Protein AF-A0A0D0BUF9-F1 (afdb_monomer_lite)

InterPro domains:
  IPR025724 GAG-pre-integrase domain [PF13976] (32-90)

Sequence (91 aa):
NNTILTATVNFQNISYLNGHSIVYLHMSHYTSAMVSNTCLLDLTLWHWHLRYIDHKTIKSMVKLKLVKGLIITDSTQPDPICEHCLAGKQY

Secondary structure (DSSP, 8-state):
----EEEEE-TT--EEEEE-----TTS-HHHHHHHH--S---HHHHHHHTTS--HHHHHHHHHTT-STT------PPPPS--HHHHT----

Radius of gyration: 18.99 Å; chains: 1; bounding box: 33×41×56 Å

pLDDT: mean 80.17, std 12.05, range [48.53, 95.44]

Structure (mmCIF, N/CA/C/O backbone):
data_AF-A0A0D0BUF9-F1
#
_entry.id   AF-A0A0D0BUF9-F1
#
loop_
_atom_site.group_PDB
_atom_site.id
_atom_site.type_symbol
_atom_site.label_atom_id
_atom_site.label_alt_id
_atom_site.label_comp_id
_atom_site.label_asym_id
_atom_site.label_entity_id
_atom_site.label_seq_id
_atom_site.pdbx_PDB_ins_code
_atom_site.Cartn_x
_atom_site.Cartn_y
_atom_site.Cartn_z
_atom_site.occupancy
_atom_site.B_iso_or_equiv
_atom_site.auth_seq_id
_atom_site.auth_comp_id
_atom_site.auth_asym_id
_atom_site.auth_atom_id
_atom_site.pdbx_PDB_model_num
ATOM 1 N N . ASN A 1 1 ? 8.503 -20.774 -20.210 1.00 48.53 1 ASN A N 1
ATOM 2 C CA . ASN A 1 1 ? 9.087 -19.494 -20.667 1.00 48.53 1 ASN A CA 1
ATOM 3 C C . ASN A 1 1 ? 8.077 -18.372 -20.503 1.00 48.53 1 ASN A C 1
ATOM 5 O O . ASN A 1 1 ? 7.220 -18.234 -21.361 1.00 48.53 1 ASN A O 1
ATOM 9 N N . ASN A 1 2 ? 8.155 -17.602 -19.411 1.00 59.28 2 ASN A N 1
ATOM 10 C CA . ASN A 1 2 ? 7.354 -16.383 -19.223 1.00 59.28 2 ASN A CA 1
ATOM 11 C C . ASN A 1 2 ? 8.216 -15.163 -19.555 1.00 59.28 2 ASN A C 1
ATOM 13 O O . ASN A 1 2 ? 8.779 -14.519 -18.672 1.00 59.28 2 ASN A O 1
ATOM 17 N N . THR A 1 3 ? 8.369 -14.882 -20.845 1.00 63.88 3 THR A N 1
ATOM 18 C CA . THR A 1 3 ? 9.061 -13.676 -21.304 1.00 63.88 3 THR A CA 1
ATOM 19 C C . THR A 1 3 ? 8.070 -12.514 -21.264 1.00 63.88 3 THR A C 1
ATOM 21 O O . THR A 1 3 ? 7.127 -12.481 -22.045 1.00 63.88 3 THR A O 1
ATOM 24 N N . ILE A 1 4 ? 8.252 -11.595 -20.313 1.00 78.94 4 ILE A N 1
ATOM 25 C CA . ILE A 1 4 ? 7.298 -10.506 -20.010 1.00 78.94 4 ILE A CA 1
ATOM 26 C C . ILE A 1 4 ? 7.661 -9.206 -20.746 1.00 78.94 4 ILE A C 1
ATOM 28 O O . ILE A 1 4 ? 6.809 -8.359 -21.004 1.00 78.94 4 ILE A O 1
ATOM 32 N N . LEU A 1 5 ? 8.942 -9.065 -21.094 1.00 88.00 5 LEU A N 1
ATOM 33 C CA . LEU A 1 5 ? 9.503 -7.935 -21.822 1.00 88.00 5 LEU A CA 1
ATOM 34 C C . LEU A 1 5 ? 10.334 -8.467 -22.986 1.00 88.00 5 LEU A C 1
ATOM 36 O O . LEU A 1 5 ? 11.073 -9.439 -22.830 1.00 88.00 5 LEU A O 1
ATOM 40 N N . THR A 1 6 ? 10.215 -7.849 -24.155 1.00 91.75 6 THR A N 1
ATOM 41 C CA . THR A 1 6 ? 10.997 -8.215 -25.344 1.00 91.75 6 THR A CA 1
ATOM 42 C C . THR A 1 6 ? 11.591 -6.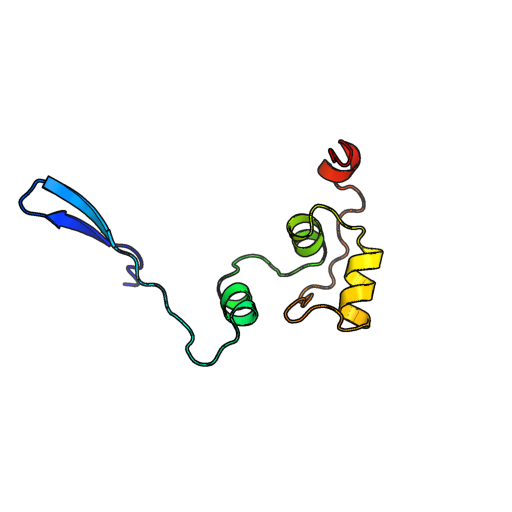967 -25.971 1.00 91.75 6 THR A C 1
ATOM 44 O O . THR A 1 6 ? 10.882 -5.993 -26.207 1.00 91.75 6 THR A O 1
ATOM 47 N N . ALA A 1 7 ? 12.888 -6.991 -26.261 1.00 93.00 7 ALA A N 1
ATOM 48 C CA . ALA A 1 7 ? 13.538 -5.919 -27.001 1.00 93.00 7 ALA A CA 1
ATOM 49 C C . ALA A 1 7 ? 13.464 -6.206 -28.506 1.00 93.00 7 ALA A C 1
ATOM 51 O O . ALA A 1 7 ? 13.729 -7.328 -28.937 1.00 93.00 7 ALA A O 1
ATOM 52 N N . THR A 1 8 ? 13.124 -5.200 -29.308 1.00 93.94 8 THR A N 1
ATOM 53 C CA . THR A 1 8 ? 13.149 -5.292 -30.776 1.00 93.94 8 THR A CA 1
ATOM 54 C C . THR A 1 8 ? 13.858 -4.092 -31.370 1.00 93.94 8 THR A C 1
ATOM 56 O O . THR A 1 8 ? 13.690 -2.978 -30.881 1.00 93.94 8 THR A O 1
ATOM 59 N N . VAL A 1 9 ? 14.596 -4.302 -32.455 1.00 95.44 9 VAL A N 1
ATOM 60 C CA . VAL A 1 9 ? 15.222 -3.230 -33.235 1.00 95.44 9 VAL A CA 1
ATOM 61 C C . VAL A 1 9 ? 14.597 -3.233 -34.623 1.00 95.44 9 VAL A C 1
ATOM 63 O O . VAL A 1 9 ? 14.470 -4.294 -35.236 1.00 95.44 9 VAL A O 1
ATOM 66 N N . ASN A 1 10 ? 14.147 -2.074 -35.101 1.00 92.31 10 ASN A N 1
ATOM 67 C CA . ASN A 1 10 ? 13.581 -1.961 -36.445 1.00 92.31 10 ASN A CA 1
ATOM 68 C C . ASN A 1 10 ? 14.683 -1.776 -37.511 1.00 92.31 10 ASN A C 1
ATOM 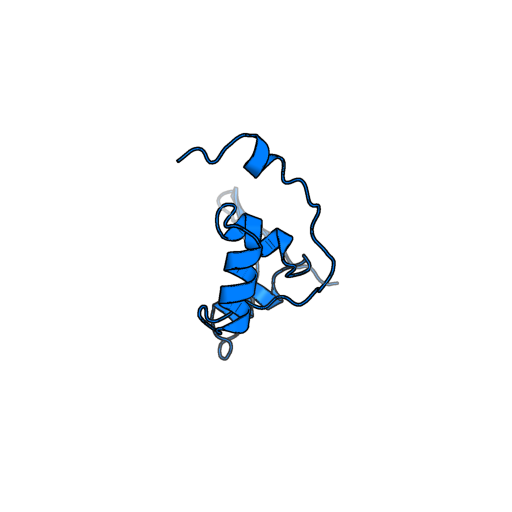70 O O . ASN A 1 10 ? 15.857 -1.595 -37.200 1.00 92.31 10 ASN A O 1
ATOM 74 N N . PHE A 1 11 ? 14.299 -1.771 -38.789 1.00 93.50 11 PHE A N 1
ATOM 75 C CA . PHE A 1 11 ? 15.226 -1.571 -39.915 1.00 93.50 11 PHE A CA 1
ATOM 76 C C . PHE A 1 11 ? 15.893 -0.181 -39.945 1.00 93.50 11 PHE A C 1
ATOM 78 O O . PHE A 1 11 ? 16.842 0.028 -40.694 1.00 93.50 11 PHE A O 1
ATOM 85 N N . GLN A 1 12 ? 15.402 0.768 -39.143 1.00 95.38 12 GLN A N 1
ATOM 86 C CA . GLN A 1 12 ? 15.977 2.104 -38.966 1.00 95.38 12 GLN A CA 1
ATOM 87 C C . GLN A 1 12 ? 16.928 2.169 -37.756 1.00 95.38 12 GLN A C 1
ATOM 89 O O . GLN A 1 12 ? 17.295 3.263 -37.337 1.00 95.38 12 GLN A O 1
ATOM 94 N N . ASN A 1 13 ? 17.317 1.023 -37.177 1.00 92.25 13 ASN A N 1
ATOM 95 C CA . ASN A 1 13 ? 18.130 0.919 -35.958 1.00 92.25 13 ASN A CA 1
ATOM 96 C C . ASN A 1 13 ? 17.514 1.590 -34.716 1.00 92.25 13 ASN A C 1
ATOM 98 O O . ASN A 1 13 ? 18.224 1.960 -33.783 1.00 92.25 13 ASN A O 1
ATOM 102 N N . ILE A 1 14 ? 16.188 1.719 -34.664 1.00 94.25 14 ILE A N 1
ATOM 103 C CA . ILE A 1 14 ? 15.482 2.206 -33.477 1.00 94.25 14 ILE A CA 1
ATOM 104 C C . ILE A 1 14 ? 15.169 1.012 -32.578 1.00 94.25 14 ILE A C 1
ATOM 106 O O . ILE A 1 14 ? 14.530 0.048 -33.009 1.00 94.25 14 ILE A O 1
ATOM 110 N N . SER A 1 15 ? 15.617 1.083 -31.327 1.00 92.56 15 SER A N 1
ATOM 111 C CA . SER A 1 15 ? 15.365 0.073 -30.300 1.00 92.56 15 SER A CA 1
ATOM 112 C C . SER A 1 15 ? 14.076 0.356 -29.528 1.00 92.56 15 SER A C 1
ATOM 114 O O . SER A 1 15 ? 13.886 1.459 -29.016 1.00 92.56 15 SER A O 1
ATOM 116 N N . TYR A 1 16 ? 13.243 -0.669 -29.371 1.00 91.62 16 TYR A N 1
ATOM 117 C CA . TYR A 1 16 ? 12.004 -0.650 -28.600 1.00 91.62 16 TYR A CA 1
ATOM 118 C C . TYR A 1 16 ? 12.067 -1.680 -27.476 1.00 91.62 16 TYR A C 1
ATOM 120 O O . TYR A 1 16 ? 12.527 -2.806 -27.681 1.00 91.62 16 TYR A O 1
ATOM 128 N N . LEU A 1 17 ? 11.552 -1.306 -26.306 1.00 93.25 17 LEU A N 1
ATOM 129 C CA . LEU A 1 17 ? 11.240 -2.237 -25.229 1.00 93.25 17 LEU A CA 1
ATOM 130 C C . LEU A 1 17 ? 9.735 -2.508 -25.259 1.00 93.25 17 LEU A C 1
ATOM 132 O O . LEU A 1 17 ? 8.937 -1.652 -24.884 1.00 93.25 17 LEU A O 1
ATOM 136 N N . ASN A 1 18 ? 9.351 -3.693 -25.720 1.00 88.56 18 ASN A N 1
ATOM 137 C CA . ASN A 1 18 ? 7.955 -4.098 -25.799 1.00 88.56 18 ASN A CA 1
ATOM 138 C C . ASN A 1 18 ? 7.554 -4.777 -24.492 1.00 88.56 18 ASN A C 1
ATOM 140 O O . ASN A 1 18 ? 8.156 -5.776 -24.092 1.00 88.56 18 ASN A O 1
ATOM 144 N N . GLY A 1 19 ? 6.522 -4.244 -23.850 1.00 86.25 19 GLY A N 1
ATOM 145 C CA . GLY A 1 19 ? 5.860 -4.861 -22.708 1.00 86.25 19 GLY A CA 1
ATOM 146 C C . GLY A 1 19 ? 4.385 -5.082 -23.008 1.00 86.25 19 GLY A C 1
ATOM 147 O O . GLY A 1 19 ? 3.794 -4.374 -23.825 1.00 86.25 19 GLY A O 1
ATOM 148 N N . HIS A 1 20 ? 3.788 -6.068 -22.345 1.00 77.25 20 HIS A N 1
ATOM 149 C CA . HIS A 1 20 ? 2.351 -6.300 -22.403 1.00 77.25 20 HIS A CA 1
ATOM 150 C C . HIS A 1 20 ? 1.728 -5.983 -21.045 1.00 77.25 20 HIS A C 1
ATOM 152 O O . HIS A 1 20 ? 2.035 -6.636 -20.048 1.00 77.25 20 HIS A O 1
ATOM 158 N N . SER A 1 21 ? 0.849 -4.983 -21.008 1.00 70.69 21 SER A N 1
ATOM 159 C CA . SER A 1 21 ? 0.073 -4.651 -19.813 1.00 70.69 21 SER A CA 1
ATOM 160 C C . SER A 1 21 ? -1.282 -5.342 -19.883 1.00 70.69 21 SER A C 1
ATOM 162 O O . SER A 1 21 ? -2.057 -5.102 -20.808 1.00 70.69 21 SER A O 1
ATOM 164 N N . ILE A 1 22 ? -1.588 -6.175 -18.891 1.00 71.44 22 ILE A N 1
ATOM 165 C CA . ILE A 1 22 ? -2.917 -6.774 -18.756 1.00 71.44 22 ILE A CA 1
ATOM 166 C C . ILE A 1 22 ? -3.843 -5.722 -18.146 1.00 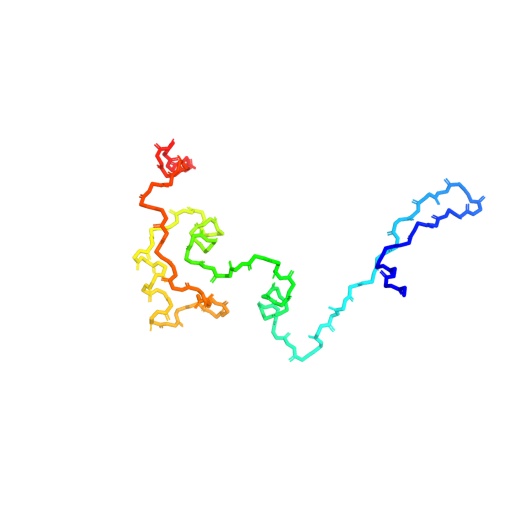71.44 22 ILE A C 1
ATOM 168 O O . ILE A 1 22 ? -3.689 -5.338 -16.986 1.00 71.44 22 ILE A O 1
ATOM 172 N N . VAL A 1 23 ? -4.809 -5.250 -18.934 1.00 65.38 23 VAL A N 1
ATOM 173 C CA . VAL A 1 23 ? -5.857 -4.343 -18.457 1.00 65.38 23 VAL A CA 1
ATOM 174 C C . VAL A 1 23 ? -7.070 -5.174 -18.053 1.00 65.38 23 VAL A C 1
ATOM 176 O O . VAL A 1 23 ? -7.711 -5.814 -18.885 1.00 65.38 23 VAL A O 1
ATOM 179 N N . TYR A 1 24 ? -7.404 -5.162 -16.765 1.00 66.69 24 TYR A N 1
ATOM 180 C CA . TYR A 1 24 ? -8.581 -5.854 -16.250 1.00 66.69 24 TYR A CA 1
ATOM 181 C C . TYR A 1 24 ? -9.847 -5.034 -16.550 1.00 66.69 24 TYR A C 1
ATOM 183 O O . TYR A 1 24 ? -10.235 -4.167 -15.771 1.00 66.69 24 TYR A O 1
ATOM 191 N N . LEU A 1 25 ? -10.497 -5.326 -17.683 1.00 62.19 25 LEU A N 1
ATOM 192 C CA . LEU A 1 25 ? -11.675 -4.609 -18.214 1.00 62.19 25 LEU A CA 1
ATOM 193 C C . LEU A 1 25 ? -12.899 -4.571 -17.278 1.00 62.19 25 LEU A C 1
ATOM 195 O O . LEU A 1 25 ? -13.794 -3.757 -17.475 1.00 62.19 25 LEU A O 1
ATOM 199 N N . HIS A 1 26 ? -12.937 -5.423 -16.252 1.00 63.00 26 HIS A N 1
ATOM 200 C CA . HIS A 1 26 ? -14.020 -5.491 -15.266 1.00 63.00 26 HIS A CA 1
ATOM 201 C C . HIS A 1 26 ? -13.500 -5.336 -13.830 1.00 63.00 26 HIS A C 1
ATOM 203 O O . HIS A 1 26 ? -14.009 -5.930 -12.879 1.00 63.00 26 HIS A O 1
ATOM 209 N N . MET A 1 27 ? -12.431 -4.566 -13.663 1.00 61.75 27 MET A N 1
ATOM 210 C CA . MET A 1 27 ? -11.880 -4.249 -12.360 1.00 61.75 27 MET A CA 1
ATOM 211 C C . MET A 1 27 ? -11.736 -2.737 -12.263 1.00 61.75 27 MET A C 1
ATOM 213 O O . MET A 1 27 ? -11.191 -2.089 -13.152 1.00 61.75 27 MET A O 1
ATOM 217 N N . SER A 1 28 ? -12.249 -2.142 -11.191 1.00 65.12 28 SER A N 1
ATOM 218 C CA . SER A 1 28 ? -12.038 -0.718 -10.947 1.00 65.12 28 SER A CA 1
ATOM 219 C C . SER A 1 28 ? -10.544 -0.390 -10.902 1.00 65.12 28 SER A C 1
ATOM 221 O O . SER A 1 28 ? -9.768 -1.188 -10.383 1.00 65.12 28 SER A O 1
ATOM 223 N N . HIS A 1 29 ? -10.148 0.796 -11.381 1.00 61.50 29 HIS A N 1
ATOM 224 C CA . HIS A 1 29 ? -8.737 1.208 -11.498 1.00 61.50 29 HIS A CA 1
ATOM 225 C C . HIS A 1 29 ? -7.923 1.014 -10.201 1.00 61.50 29 HIS A C 1
ATOM 227 O O . HIS A 1 29 ? -6.738 0.694 -10.241 1.00 61.50 29 HIS A O 1
ATOM 233 N N . TYR A 1 30 ? -8.556 1.174 -9.032 1.00 59.44 30 TYR A N 1
ATOM 234 C CA . TYR A 1 30 ? -7.892 0.939 -7.747 1.00 59.44 30 TYR A CA 1
ATOM 235 C C . TYR A 1 30 ? -7.593 -0.547 -7.500 1.00 59.44 30 TYR A C 1
ATOM 237 O O . TYR A 1 30 ? -6.567 -0.888 -6.928 1.00 59.44 30 TYR A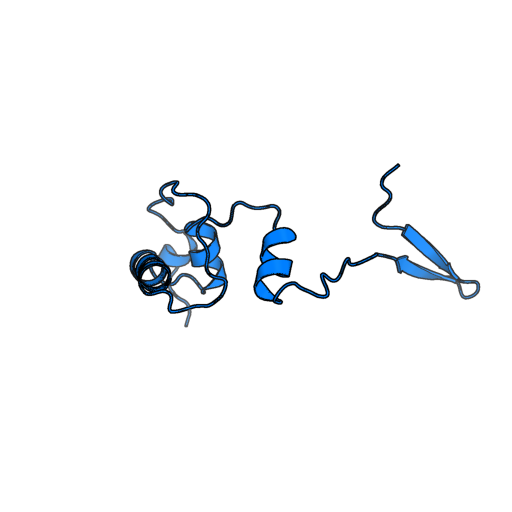 O 1
ATOM 245 N N . THR A 1 31 ? -8.451 -1.452 -7.961 1.00 62.44 31 THR A N 1
ATOM 246 C CA . THR A 1 31 ? -8.285 -2.895 -7.783 1.00 62.44 31 THR A CA 1
ATOM 247 C C . THR A 1 31 ? -7.243 -3.458 -8.747 1.00 62.44 31 THR A C 1
ATOM 249 O O . THR A 1 31 ? -6.488 -4.343 -8.363 1.00 62.44 31 THR A O 1
ATOM 252 N N . SER A 1 32 ? -7.126 -2.922 -9.968 1.00 62.38 32 SER A N 1
ATOM 253 C CA . SER A 1 32 ? -6.016 -3.287 -10.861 1.00 62.38 32 SER A CA 1
ATOM 254 C C . SER A 1 32 ? -4.661 -2.876 -10.281 1.00 62.38 32 SER A C 1
ATOM 256 O O . SER A 1 32 ? -3.727 -3.670 -10.329 1.00 62.38 32 SER A O 1
ATOM 258 N N . ALA A 1 33 ? -4.574 -1.689 -9.664 1.00 61.28 33 ALA A N 1
ATOM 259 C CA . ALA A 1 33 ? -3.363 -1.236 -8.977 1.00 61.28 33 ALA A CA 1
ATOM 260 C C . ALA A 1 33 ? -3.003 -2.129 -7.775 1.00 61.28 33 ALA A C 1
ATOM 262 O O . ALA A 1 33 ? -1.832 -2.444 -7.569 1.00 61.28 33 ALA A O 1
ATOM 263 N N . MET A 1 34 ? -4.008 -2.594 -7.022 1.00 63.72 34 MET A N 1
ATOM 264 C CA . MET A 1 34 ? -3.797 -3.542 -5.923 1.00 63.72 34 MET A CA 1
ATOM 265 C C . MET A 1 34 ? -3.229 -4.883 -6.399 1.00 6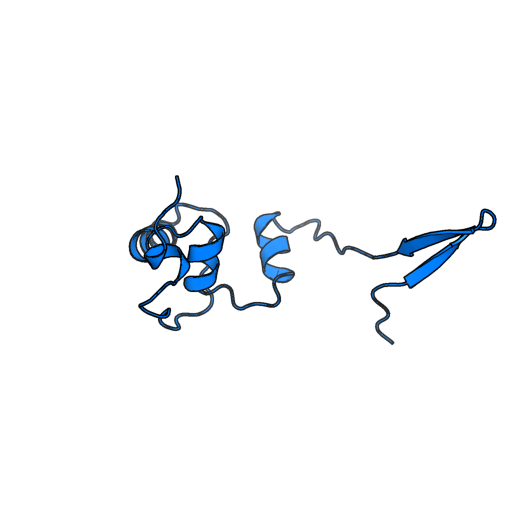3.72 34 MET A C 1
ATOM 267 O O . MET A 1 34 ? -2.337 -5.419 -5.753 1.00 63.72 34 MET A O 1
ATOM 271 N N . VAL A 1 35 ? -3.720 -5.424 -7.519 1.00 63.91 35 VAL A N 1
ATOM 272 C CA . VAL A 1 35 ? -3.276 -6.731 -8.044 1.00 63.91 35 VAL A CA 1
ATOM 273 C C . VAL A 1 35 ? -1.865 -6.669 -8.635 1.00 63.91 35 VAL A C 1
ATOM 275 O O . VAL A 1 35 ? -1.152 -7.667 -8.620 1.00 63.91 35 VAL A O 1
ATOM 278 N N . SER A 1 36 ? -1.436 -5.507 -9.131 1.00 65.69 36 SER A N 1
ATOM 279 C CA . SER A 1 36 ? -0.066 -5.310 -9.617 1.00 65.69 36 SER A CA 1
ATOM 280 C C . SER A 1 36 ? 0.962 -5.041 -8.514 1.00 65.69 36 SER A C 1
ATOM 282 O O . SER A 1 36 ? 2.157 -5.037 -8.805 1.00 65.69 36 SER A O 1
ATOM 284 N N . ASN A 1 37 ? 0.535 -4.775 -7.274 1.00 65.88 37 ASN A N 1
ATOM 285 C CA . ASN A 1 37 ? 1.464 -4.430 -6.204 1.00 65.88 37 ASN A CA 1
ATOM 286 C C . ASN A 1 37 ? 2.183 -5.683 -5.694 1.00 65.88 37 ASN A C 1
ATOM 288 O O . ASN A 1 37 ? 1.553 -6.619 -5.211 1.00 65.88 37 ASN A O 1
ATOM 292 N N . THR A 1 38 ? 3.512 -5.691 -5.769 1.00 69.38 38 THR A N 1
ATOM 293 C CA . THR A 1 38 ? 4.338 -6.792 -5.247 1.00 69.38 38 THR A CA 1
ATOM 294 C C . THR A 1 38 ? 4.565 -6.696 -3.738 1.00 69.38 38 THR A C 1
ATOM 296 O O . THR A 1 38 ? 5.049 -7.649 -3.134 1.00 69.38 38 THR A O 1
ATOM 299 N N . CYS A 1 39 ? 4.237 -5.554 -3.127 1.00 68.56 39 CYS A N 1
ATOM 300 C CA . CYS A 1 39 ? 4.351 -5.326 -1.690 1.00 68.56 39 CYS A CA 1
ATOM 301 C C . CYS A 1 39 ? 3.022 -5.588 -0.972 1.00 68.56 39 CYS A C 1
ATOM 303 O O . CYS A 1 39 ? 1.940 -5.374 -1.527 1.00 68.56 39 CYS A O 1
ATOM 305 N N . LEU A 1 40 ? 3.104 -5.994 0.297 1.00 70.81 40 LEU A N 1
ATOM 306 C CA . LEU A 1 40 ? 1.934 -6.059 1.167 1.00 70.81 40 LEU A CA 1
ATOM 307 C C . LEU A 1 40 ? 1.309 -4.660 1.263 1.00 70.81 40 LEU A C 1
ATOM 309 O O . LEU A 1 40 ? 2.005 -3.664 1.454 1.00 70.81 40 LEU A O 1
ATOM 313 N N . LEU A 1 41 ? -0.011 -4.578 1.085 1.00 75.75 41 LEU A N 1
ATOM 314 C CA . LEU A 1 41 ? -0.776 -3.343 1.268 1.00 75.75 41 LEU A CA 1
ATOM 315 C C . LEU A 1 41 ? -1.001 -3.133 2.766 1.00 75.75 41 LEU A C 1
ATOM 317 O O . LEU A 1 41 ? -2.114 -3.267 3.280 1.00 75.75 41 LEU A O 1
ATOM 321 N N . ASP A 1 42 ? 0.094 -2.890 3.473 1.00 85.81 42 ASP A N 1
ATOM 322 C CA . ASP A 1 42 ? 0.113 -2.667 4.906 1.00 85.81 42 ASP A CA 1
ATOM 323 C C . ASP A 1 42 ? -0.137 -1.189 5.244 1.00 85.81 42 ASP A C 1
ATOM 325 O O . ASP A 1 42 ? -0.265 -0.301 4.391 1.00 85.81 42 ASP A O 1
ATOM 329 N N . LEU A 1 43 ? -0.262 -0.923 6.537 1.00 88.06 43 LEU A N 1
ATOM 330 C CA . LEU A 1 43 ? -0.508 0.418 7.045 1.00 88.06 43 LEU A CA 1
ATOM 331 C C . LEU A 1 43 ? 0.664 1.388 6.765 1.00 88.06 43 LEU A C 1
ATOM 333 O O . LEU A 1 43 ? 0.417 2.581 6.576 1.00 88.06 43 LEU A O 1
ATOM 337 N N . THR A 1 44 ? 1.903 0.891 6.706 1.00 87.94 44 THR A N 1
ATOM 338 C CA . THR A 1 44 ? 3.121 1.673 6.419 1.00 87.94 44 THR A CA 1
ATOM 339 C C . THR A 1 44 ? 3.134 2.162 4.972 1.00 87.94 44 THR A C 1
ATOM 341 O O . THR A 1 44 ? 3.424 3.326 4.696 1.00 87.94 44 THR A O 1
ATOM 344 N N . LEU A 1 45 ? 2.745 1.304 4.033 1.00 86.44 45 LEU A N 1
ATOM 345 C CA . LEU A 1 45 ? 2.675 1.631 2.616 1.00 86.44 45 LEU A CA 1
ATOM 346 C C . LEU A 1 45 ? 1.633 2.725 2.359 1.00 86.44 45 LEU A C 1
ATOM 348 O O . LEU A 1 45 ? 1.902 3.698 1.653 1.00 86.44 45 LEU A O 1
ATOM 352 N N . TRP A 1 46 ? 0.453 2.613 2.980 1.00 88.12 46 TRP A N 1
ATOM 353 C CA . TRP A 1 46 ? -0.567 3.663 2.905 1.00 88.12 46 TRP A CA 1
ATOM 354 C C . TRP A 1 46 ? -0.106 4.969 3.549 1.00 88.12 46 TRP A C 1
ATOM 356 O O . TRP A 1 46 ? -0.429 6.043 3.039 1.00 88.12 46 TRP A O 1
ATOM 366 N N . HIS A 1 47 ? 0.673 4.890 4.630 1.00 89.06 47 HIS A N 1
ATOM 367 C CA . HIS A 1 47 ? 1.304 6.052 5.241 1.00 89.06 47 HIS A CA 1
ATOM 368 C C . HIS A 1 47 ? 2.226 6.772 4.252 1.00 89.06 47 HIS A C 1
ATOM 370 O O . HIS A 1 47 ? 2.095 7.984 4.089 1.00 89.06 47 HIS A O 1
ATOM 376 N N . TRP A 1 48 ? 3.062 6.055 3.502 1.00 86.88 48 TRP A N 1
ATOM 377 C CA . TRP A 1 48 ? 3.917 6.650 2.468 1.00 86.88 48 TRP A CA 1
ATOM 378 C C . TRP A 1 48 ? 3.130 7.206 1.277 1.00 86.88 48 TRP A C 1
ATOM 380 O O . TRP A 1 48 ? 3.329 8.361 0.896 1.00 86.88 48 TRP A O 1
ATOM 390 N N . HIS A 1 49 ? 2.187 6.440 0.723 1.00 86.00 49 HIS A N 1
ATOM 391 C CA . HIS A 1 49 ? 1.375 6.869 -0.425 1.00 86.00 49 HIS A CA 1
ATOM 392 C C . HIS A 1 49 ? 0.566 8.138 -0.145 1.00 86.00 49 HIS A C 1
ATOM 394 O O . HIS A 1 49 ? 0.383 8.971 -1.033 1.00 86.00 49 HIS A O 1
ATOM 400 N N . LEU A 1 50 ? 0.102 8.311 1.092 1.00 88.19 50 LEU A N 1
ATOM 401 C CA . LEU A 1 50 ? -0.672 9.477 1.508 1.00 88.19 50 LEU A CA 1
ATOM 402 C C . LEU A 1 50 ? 0.200 10.627 2.031 1.00 88.19 50 LEU A C 1
ATOM 404 O O . LEU A 1 50 ? -0.316 11.510 2.709 1.00 88.19 50 LEU A O 1
ATOM 408 N N . ARG A 1 51 ? 1.502 10.653 1.712 1.00 86.56 51 ARG A N 1
ATOM 409 C CA . ARG A 1 51 ? 2.456 11.681 2.172 1.00 86.56 51 ARG A CA 1
ATOM 410 C C . ARG A 1 51 ? 2.524 11.790 3.693 1.00 86.56 51 ARG A C 1
ATOM 412 O O . ARG A 1 51 ? 2.447 12.875 4.272 1.00 86.56 51 ARG A O 1
ATOM 419 N N . TYR A 1 52 ? 2.692 10.647 4.338 1.00 88.12 52 TYR A N 1
ATOM 420 C CA . TYR A 1 52 ? 2.973 10.547 5.762 1.00 88.12 52 TYR A CA 1
ATOM 421 C C . TYR A 1 52 ? 1.835 11.099 6.647 1.00 88.12 52 TYR A C 1
ATOM 423 O O . TYR A 1 52 ? 2.068 11.727 7.685 1.00 88.12 52 TYR A O 1
ATOM 431 N N . ILE A 1 53 ? 0.572 10.892 6.238 1.00 89.38 53 ILE A N 1
ATOM 432 C CA . ILE A 1 53 ? -0.602 11.127 7.101 1.00 89.38 53 ILE A CA 1
ATOM 433 C C . ILE A 1 53 ? -0.534 10.184 8.300 1.00 89.38 53 ILE A C 1
ATOM 435 O O . ILE A 1 53 ? -0.137 9.032 8.169 1.00 89.38 53 ILE A O 1
ATOM 439 N N . ASP A 1 54 ? -0.933 10.655 9.478 1.00 88.56 54 ASP A N 1
ATOM 440 C CA . ASP A 1 54 ? -0.836 9.857 10.690 1.00 88.56 54 ASP A CA 1
ATOM 441 C C . ASP A 1 54 ? -1.600 8.524 10.575 1.00 88.56 54 ASP A C 1
ATOM 443 O O . ASP A 1 54 ? -2.702 8.427 10.024 1.00 88.56 54 ASP A O 1
ATOM 447 N N . HIS A 1 55 ? -1.008 7.475 11.144 1.00 89.19 55 HIS A N 1
ATOM 448 C CA . HIS A 1 55 ? -1.565 6.126 11.109 1.00 89.19 55 HIS A CA 1
ATOM 449 C C . HIS A 1 55 ? -2.990 6.043 11.687 1.00 89.19 55 HIS A C 1
ATOM 451 O O . HIS A 1 55 ? -3.775 5.186 11.276 1.00 89.19 55 HIS A O 1
ATOM 457 N N . LYS A 1 56 ? -3.356 6.923 12.631 1.00 89.75 56 LYS A N 1
ATOM 458 C CA . LYS A 1 56 ? -4.694 6.959 13.240 1.00 89.75 56 LYS A CA 1
ATOM 459 C C . LYS A 1 56 ? -5.741 7.475 12.252 1.00 89.75 56 LYS A C 1
ATOM 461 O O . LYS A 1 56 ? -6.833 6.904 12.182 1.00 89.75 56 LYS A O 1
ATOM 466 N N . THR A 1 57 ? -5.416 8.492 11.467 1.00 91.56 57 THR A N 1
ATOM 467 C CA . THR A 1 57 ? -6.263 9.018 10.396 1.00 91.56 57 THR A CA 1
ATOM 468 C C . THR A 1 57 ? -6.450 7.968 9.316 1.00 91.56 57 THR A C 1
ATOM 470 O O .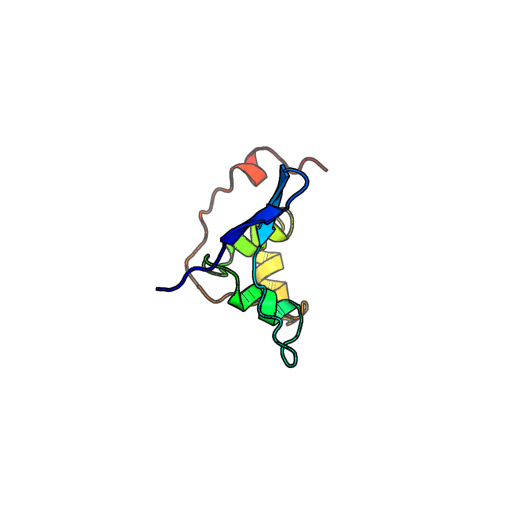 THR A 1 57 ? -7.590 7.684 8.960 1.00 91.56 57 THR A O 1
ATOM 473 N N . ILE A 1 58 ? -5.383 7.285 8.891 1.00 91.38 58 ILE A N 1
ATOM 474 C CA . ILE A 1 58 ? -5.485 6.204 7.895 1.00 91.38 58 ILE A CA 1
ATOM 475 C C . ILE A 1 58 ? -6.400 5.086 8.408 1.00 91.38 58 ILE A C 1
ATOM 477 O O . ILE A 1 58 ? -7.363 4.720 7.736 1.00 91.38 58 ILE A O 1
ATOM 481 N N . LYS A 1 59 ? -6.190 4.602 9.641 1.00 91.06 59 LYS A N 1
ATOM 482 C CA . LYS A 1 59 ? -7.085 3.617 10.280 1.00 91.06 59 LYS A CA 1
ATOM 483 C C . LYS A 1 59 ? -8.536 4.102 10.347 1.00 91.06 59 LYS A C 1
ATOM 485 O O . LYS A 1 59 ? -9.457 3.315 10.135 1.00 91.06 59 LYS A O 1
ATOM 490 N N . SER A 1 60 ? -8.754 5.386 10.625 1.00 93.31 60 SER A N 1
ATOM 491 C CA . SER A 1 60 ? -10.097 5.973 10.669 1.00 93.31 60 SER A CA 1
ATOM 492 C C . SER A 1 60 ? -10.738 6.012 9.282 1.00 93.31 60 SER A C 1
ATOM 494 O O . SER A 1 60 ? -11.908 5.665 9.157 1.00 93.31 60 SER A O 1
ATOM 496 N N . MET A 1 61 ? -9.978 6.338 8.234 1.00 93.38 61 MET A N 1
ATOM 497 C CA . MET A 1 61 ? -10.445 6.322 6.843 1.00 93.38 61 MET A CA 1
ATOM 498 C C . MET A 1 61 ? -10.855 4.916 6.396 1.00 93.38 61 MET A C 1
ATOM 500 O O . MET A 1 61 ? -11.903 4.774 5.766 1.00 93.38 61 MET A O 1
ATOM 504 N N . VAL A 1 62 ? -10.090 3.882 6.777 1.00 90.69 62 VAL A N 1
ATOM 505 C CA . VAL A 1 62 ? -10.455 2.469 6.550 1.00 90.69 62 VAL A CA 1
ATOM 506 C C . VAL A 1 62 ? -11.760 2.144 7.275 1.00 90.69 62 VAL A C 1
ATOM 508 O O . VAL A 1 62 ? -12.719 1.674 6.664 1.00 90.69 62 VAL A O 1
ATOM 511 N N . LYS A 1 63 ? -11.813 2.418 8.586 1.00 91.31 63 LYS A N 1
ATOM 512 C CA . LYS A 1 63 ? -12.945 2.069 9.457 1.00 91.31 63 LYS A CA 1
ATOM 513 C C . LYS A 1 63 ? -14.244 2.731 9.003 1.00 91.31 63 LYS A C 1
ATOM 515 O O . LYS A 1 63 ? -15.293 2.095 9.013 1.00 91.31 63 LYS A O 1
ATOM 520 N N . LEU A 1 64 ? -14.165 3.998 8.611 1.00 93.88 64 LEU A N 1
ATOM 521 C CA . LEU A 1 64 ? -15.298 4.796 8.148 1.00 93.88 64 LEU A CA 1
ATOM 522 C C . LEU A 1 64 ? -15.568 4.627 6.643 1.00 93.88 64 LEU A C 1
ATOM 524 O O . LEU A 1 64 ? -16.494 5.245 6.129 1.00 93.88 64 LEU A O 1
ATOM 528 N N . LYS A 1 65 ? -14.785 3.795 5.938 1.00 90.81 65 LYS A N 1
ATOM 529 C CA . LYS A 1 65 ? -14.891 3.548 4.489 1.00 90.81 65 LYS A CA 1
ATOM 530 C C . LYS A 1 65 ? -14.889 4.840 3.658 1.00 90.81 65 LYS A C 1
ATOM 532 O O . LYS A 1 65 ? -15.622 4.956 2.679 1.00 90.81 65 LYS A O 1
ATOM 537 N N . LEU A 1 66 ? -14.057 5.810 4.044 1.00 90.25 66 LEU A N 1
ATOM 538 C CA . LEU A 1 66 ? -14.021 7.144 3.423 1.00 90.25 66 LEU A CA 1
ATOM 539 C C . LEU A 1 66 ? -13.316 7.163 2.063 1.00 90.25 66 LEU A C 1
ATOM 541 O O . LEU A 1 66 ? -13.522 8.087 1.284 1.00 90.25 66 LEU A O 1
ATOM 545 N N . VAL A 1 67 ? -12.479 6.162 1.775 1.00 84.62 67 VAL A N 1
ATOM 546 C CA . VAL A 1 67 ? -11.712 6.081 0.527 1.00 84.62 67 VAL A CA 1
ATOM 547 C C . VAL A 1 67 ? -11.947 4.741 -0.147 1.00 84.62 67 VAL A C 1
ATOM 549 O O . VAL A 1 67 ? -11.714 3.677 0.426 1.00 84.62 67 VAL A O 1
ATOM 552 N N . LYS A 1 68 ? -12.393 4.795 -1.403 1.00 81.94 68 LYS A N 1
ATOM 553 C CA . LYS A 1 68 ? -12.599 3.610 -2.233 1.00 81.94 68 LYS A CA 1
ATOM 554 C C . LYS A 1 68 ? -11.244 3.014 -2.627 1.00 81.94 68 LYS A C 1
ATOM 556 O O . LYS A 1 68 ? -10.399 3.718 -3.166 1.00 81.94 68 LYS A O 1
ATOM 561 N N . GLY A 1 69 ? -11.055 1.721 -2.369 1.00 79.19 69 GLY A N 1
ATOM 562 C CA . GLY A 1 69 ? -9.819 1.003 -2.708 1.00 79.19 69 GLY A CA 1
ATOM 563 C C . GLY A 1 69 ? -8.704 1.090 -1.666 1.00 79.19 69 GLY A C 1
ATOM 564 O O . GLY A 1 69 ? -7.676 0.446 -1.843 1.00 79.19 69 GLY A O 1
ATOM 565 N N . LEU A 1 70 ? -8.910 1.823 -0.568 1.00 86.44 70 LEU A N 1
ATOM 566 C CA . LEU A 1 70 ? -7.989 1.803 0.560 1.00 86.44 70 LEU A CA 1
ATOM 567 C C . LEU A 1 70 ? -8.281 0.568 1.419 1.00 86.44 70 LEU A C 1
ATOM 569 O O . LEU A 1 70 ? -9.274 0.511 2.144 1.00 86.44 70 LEU A O 1
ATOM 573 N N . ILE A 1 71 ? -7.434 -0.448 1.276 1.00 83.69 71 ILE A N 1
ATOM 574 C CA . ILE A 1 71 ? -7.560 -1.741 1.950 1.00 83.69 71 ILE A CA 1
ATOM 575 C C . ILE A 1 71 ? -6.228 -2.039 2.623 1.00 83.69 71 ILE A C 1
ATOM 577 O O . ILE A 1 71 ? -5.180 -1.961 1.985 1.00 83.69 71 ILE A O 1
ATOM 581 N N . ILE A 1 72 ? -6.286 -2.377 3.908 1.00 85.94 72 ILE A N 1
ATOM 582 C CA . ILE A 1 72 ? -5.132 -2.841 4.671 1.00 85.94 72 ILE A CA 1
ATOM 583 C C . ILE A 1 72 ? -5.240 -4.361 4.744 1.00 85.94 72 ILE A C 1
ATOM 585 O O . ILE A 1 72 ? -6.156 -4.877 5.385 1.00 85.94 72 ILE A O 1
ATOM 589 N N . THR A 1 73 ? -4.364 -5.063 4.029 1.00 81.50 73 THR A N 1
ATOM 590 C CA . THR A 1 73 ? -4.374 -6.535 3.953 1.00 81.50 73 THR A CA 1
ATOM 591 C C . THR A 1 73 ? -3.503 -7.186 5.019 1.00 81.50 73 THR A C 1
ATOM 593 O O . THR A 1 73 ? -3.686 -8.365 5.302 1.00 81.50 73 THR A O 1
ATOM 596 N N . ASP A 1 74 ? -2.574 -6.427 5.600 1.00 79.25 74 ASP A N 1
ATOM 597 C CA . ASP A 1 74 ? -1.689 -6.881 6.668 1.00 79.25 74 ASP A CA 1
ATOM 598 C C . ASP A 1 74 ? -1.891 -6.033 7.931 1.00 79.25 74 ASP A C 1
ATOM 600 O O . ASP A 1 74 ? -1.911 -4.801 7.884 1.00 79.25 74 ASP A O 1
ATOM 604 N N . SER A 1 75 ? -2.086 -6.709 9.062 1.00 76.31 75 SER A N 1
ATOM 605 C CA . SER A 1 75 ? -2.285 -6.103 10.378 1.00 76.31 75 SER A CA 1
ATOM 606 C C . SER A 1 75 ? -1.000 -5.992 11.198 1.00 76.31 75 SER A C 1
ATOM 608 O O . SER A 1 75 ? -1.083 -5.643 12.380 1.00 76.31 75 SER A O 1
ATOM 610 N N . THR A 1 76 ? 0.164 -6.305 10.621 1.00 81.12 76 THR A N 1
ATOM 611 C CA . THR A 1 76 ? 1.454 -6.026 11.258 1.00 81.12 76 THR A CA 1
ATOM 612 C C . THR A 1 76 ? 1.522 -4.575 11.717 1.00 81.12 76 THR A C 1
ATOM 614 O O . THR A 1 76 ? 1.072 -3.632 11.058 1.00 81.12 76 THR A O 1
ATOM 617 N N . GLN A 1 77 ? 2.027 -4.401 12.935 1.00 80.44 77 GLN A N 1
ATOM 618 C CA . GLN A 1 77 ? 2.152 -3.080 13.514 1.00 80.44 77 GLN A CA 1
ATOM 619 C C . GLN A 1 77 ? 3.309 -2.353 12.814 1.00 80.44 77 GLN A C 1
ATOM 621 O O . GLN A 1 77 ? 4.408 -2.906 12.777 1.00 80.44 77 GLN A O 1
ATOM 626 N N . PRO A 1 78 ? 3.077 -1.151 12.251 1.00 81.25 78 PRO A N 1
ATOM 627 C CA . PRO A 1 78 ? 4.138 -0.387 11.611 1.00 81.25 78 PRO A CA 1
ATOM 628 C C . PRO A 1 78 ? 5.204 -0.008 12.635 1.00 81.25 78 PRO A C 1
ATOM 630 O O . PRO A 1 78 ? 4.904 0.125 13.829 1.00 81.25 78 PRO A O 1
ATOM 633 N N . ASP A 1 79 ? 6.425 0.211 12.149 1.00 80.62 79 ASP A N 1
ATOM 634 C CA . ASP A 1 79 ? 7.492 0.778 12.966 1.00 80.62 79 ASP A CA 1
ATOM 635 C C . ASP A 1 79 ? 6.988 2.088 13.605 1.00 80.62 79 ASP A C 1
ATOM 637 O O . ASP A 1 79 ? 6.423 2.943 12.904 1.00 80.62 79 ASP A O 1
ATOM 641 N N . PRO A 1 80 ? 7.107 2.252 14.937 1.00 76.94 80 PRO A N 1
ATOM 642 C CA . PRO A 1 80 ? 6.709 3.490 15.599 1.00 76.94 80 PRO A CA 1
ATOM 643 C C . PRO A 1 80 ? 7.481 4.713 15.085 1.00 76.94 80 PRO A C 1
ATOM 645 O O . PRO A 1 80 ? 7.005 5.840 15.249 1.00 76.94 80 PRO A O 1
ATOM 648 N N . ILE A 1 81 ? 8.647 4.511 14.473 1.00 82.56 81 ILE A N 1
ATOM 649 C CA . ILE A 1 81 ? 9.508 5.549 13.930 1.00 82.56 81 ILE A CA 1
ATOM 650 C C . ILE A 1 81 ? 9.409 5.548 12.403 1.00 82.56 81 ILE A C 1
ATOM 652 O O . ILE A 1 81 ? 9.775 4.597 11.722 1.00 82.56 81 ILE A O 1
ATOM 656 N N . CYS A 1 82 ? 8.974 6.679 11.846 1.00 86.50 82 CYS A N 1
ATOM 657 C CA . CYS A 1 82 ? 9.110 6.954 10.421 1.00 86.50 82 CYS A CA 1
ATOM 658 C C . CYS A 1 82 ? 10.155 8.055 10.221 1.00 86.50 82 CYS A C 1
ATOM 660 O O . CYS A 1 82 ? 9.915 9.203 10.598 1.00 86.50 82 CYS A O 1
ATOM 662 N N . GLU A 1 83 ? 11.292 7.724 9.603 1.00 86.62 83 GLU A N 1
ATOM 663 C CA . GLU A 1 83 ? 12.388 8.672 9.340 1.00 86.62 83 GLU A CA 1
ATOM 664 C C . GLU A 1 83 ? 11.913 9.920 8.585 1.00 86.62 83 GLU A C 1
ATOM 666 O O . GLU A 1 83 ? 12.281 11.038 8.929 1.00 86.62 83 GLU A O 1
ATOM 671 N N . HIS A 1 84 ? 11.014 9.745 7.617 1.00 83.25 84 HIS A N 1
ATOM 672 C CA . HIS A 1 84 ? 10.440 10.846 6.846 1.00 83.25 84 HIS A CA 1
ATOM 673 C C . HIS A 1 84 ? 9.520 11.742 7.687 1.00 83.25 84 HIS A C 1
ATOM 675 O O . HIS A 1 84 ? 9.475 12.950 7.474 1.00 83.25 84 HIS A O 1
ATOM 681 N N . CYS A 1 85 ? 8.806 11.183 8.673 1.00 86.81 85 CYS A N 1
ATOM 682 C CA . CYS A 1 85 ? 8.078 12.000 9.644 1.00 86.81 85 CYS A CA 1
ATOM 683 C C . CYS A 1 85 ? 9.028 12.748 10.580 1.00 86.81 85 CYS A C 1
ATOM 685 O O . CYS A 1 85 ? 8.762 13.905 10.901 1.00 86.81 85 CYS A O 1
ATOM 687 N N . LEU A 1 86 ? 10.113 12.099 11.015 1.00 84.88 86 LEU A N 1
ATOM 688 C CA . LEU A 1 86 ? 11.120 12.697 11.895 1.00 84.88 86 LEU A CA 1
ATOM 689 C C . LEU A 1 86 ? 11.878 13.840 11.218 1.00 84.88 86 LEU A C 1
ATOM 691 O O . LEU A 1 86 ? 12.112 14.866 11.849 1.00 84.88 86 LEU A O 1
ATOM 695 N N . ALA A 1 87 ? 12.204 13.692 9.932 1.00 83.56 87 ALA A N 1
ATOM 696 C CA . ALA A 1 87 ? 12.811 14.740 9.110 1.00 83.56 87 ALA A CA 1
ATOM 697 C C . ALA A 1 87 ? 11.896 15.971 8.931 1.00 83.56 87 ALA A C 1
ATOM 699 O O . ALA A 1 87 ? 12.337 17.011 8.444 1.00 83.56 87 ALA A O 1
ATOM 700 N N . GLY A 1 88 ? 10.639 15.868 9.371 1.00 70.56 88 GLY A N 1
ATOM 701 C CA . GLY A 1 88 ? 9.634 16.914 9.312 1.00 70.56 88 GLY A CA 1
ATOM 702 C C . GLY A 1 88 ? 8.809 16.837 8.033 1.00 70.56 88 GLY A C 1
ATOM 703 O O . GLY A 1 88 ? 9.315 16.555 6.947 1.00 70.56 88 GLY A O 1
ATOM 704 N N . LYS A 1 89 ? 7.508 17.135 8.153 1.00 63.06 89 LYS A N 1
ATOM 705 C CA . LYS A 1 89 ? 6.665 17.416 6.986 1.00 63.06 89 LYS A CA 1
ATOM 706 C C . LYS A 1 89 ? 7.215 18.674 6.316 1.00 63.06 89 LYS A C 1
ATOM 708 O O . LYS A 1 89 ? 6.981 19.775 6.802 1.00 63.06 89 LYS A O 1
ATOM 713 N N . GLN A 1 90 ? 7.965 18.512 5.234 1.00 53.66 90 GLN A N 1
ATOM 714 C CA . GLN A 1 90 ? 8.296 19.626 4.357 1.00 53.66 90 GLN A CA 1
ATOM 715 C C . GLN A 1 90 ? 7.040 19.926 3.533 1.00 53.66 90 GLN A C 1
ATOM 717 O O . GLN A 1 90 ? 6.755 19.235 2.554 1.00 53.66 90 GLN A O 1
ATOM 722 N N . TYR A 1 91 ? 6.214 20.844 4.044 1.00 52.56 91 TYR A N 1
ATOM 723 C CA . TYR A 1 91 ? 5.065 21.403 3.326 1.00 52.56 91 TYR A CA 1
ATOM 724 C C . TYR A 1 91 ? 5.548 22.254 2.154 1.00 52.56 91 TYR A C 1
ATOM 726 O O . TYR A 1 91 ? 6.519 23.017 2.363 1.00 52.56 91 TYR A O 1
#

Organism: NCBI:txid944289

Foldseek 3Di:
DPDQWDWDADPVRDIDIDGDDDDPPPDPPLVSVVVPDPDQLALVVVCVVVQNDDSVVLVVCVVVVVDPNNDHPDPPDDDPDDVSVVVPRPD